Protein AF-A0A357MIZ5-F1 (afdb_monomer_lite)

Radius of gyration: 14.32 Å; chains: 1; bounding box: 28×31×38 Å

pLDDT: mean 71.86, std 13.56, range [48.91, 88.81]

Sequence (49 aa):
TLERWRWTGEGPKFIKLGGRVIYRFEDVEAFEAERIRGADGEPHRPMSA

Secondary structure (DSSP, 8-state):
-HHHHHHH--S--EEEETTEEEE-HHHHHHHHHHHHHHS----------

Structure (mmCIF, N/CA/C/O backbone):
data_AF-A0A357MIZ5-F1
#
_entry.id   AF-A0A357MIZ5-F1
#
loop_
_atom_site.group_PDB
_atom_site.id
_atom_site.type_symbol
_atom_site.label_atom_id
_atom_site.label_alt_id
_atom_site.label_comp_id
_atom_site.label_asym_id
_atom_site.label_entity_id
_atom_site.label_seq_id
_atom_site.pdbx_PDB_ins_code
_atom_site.Cartn_x
_atom_site.Cartn_y
_atom_site.Cartn_z
_atom_site.occupancy
_atom_site.B_iso_or_equiv
_atom_site.auth_seq_id
_atom_site.auth_comp_id
_atom_site.auth_asym_id
_atom_site.auth_atom_id
_atom_site.pdbx_PDB_model_num
ATOM 1 N N . THR A 1 1 ? 11.994 -3.763 0.386 1.00 60.88 1 THR A N 1
ATOM 2 C CA . THR A 1 1 ? 11.192 -4.370 1.467 1.00 60.88 1 THR A CA 1
ATOM 3 C C . THR A 1 1 ? 9.997 -3.481 1.764 1.00 60.88 1 THR A C 1
ATOM 5 O O . THR A 1 1 ? 10.108 -2.269 1.602 1.00 60.88 1 THR A O 1
ATOM 8 N N . LEU A 1 2 ? 8.865 -4.065 2.178 1.00 63.38 2 LEU A N 1
ATOM 9 C CA . LEU A 1 2 ? 7.615 -3.355 2.524 1.00 63.38 2 LEU A CA 1
ATOM 10 C C . LEU A 1 2 ? 7.823 -2.208 3.531 1.00 63.38 2 LEU A C 1
ATOM 12 O O . LEU A 1 2 ? 7.127 -1.198 3.483 1.00 63.38 2 LEU A O 1
ATOM 16 N N . GLU A 1 3 ? 8.815 -2.345 4.410 1.00 67.25 3 GLU A N 1
ATOM 17 C CA . GLU A 1 3 ? 9.218 -1.321 5.377 1.00 67.25 3 GLU A CA 1
ATOM 18 C C . GLU A 1 3 ? 9.702 -0.024 4.709 1.00 67.25 3 GLU A C 1
ATOM 20 O O . GLU A 1 3 ? 9.373 1.062 5.182 1.00 67.25 3 GLU A O 1
ATOM 25 N N . ARG A 1 4 ? 10.408 -0.114 3.570 1.00 67.56 4 ARG A N 1
ATOM 26 C CA . ARG A 1 4 ? 10.922 1.055 2.836 1.00 67.56 4 ARG A CA 1
ATOM 27 C C . ARG A 1 4 ? 9.789 1.868 2.213 1.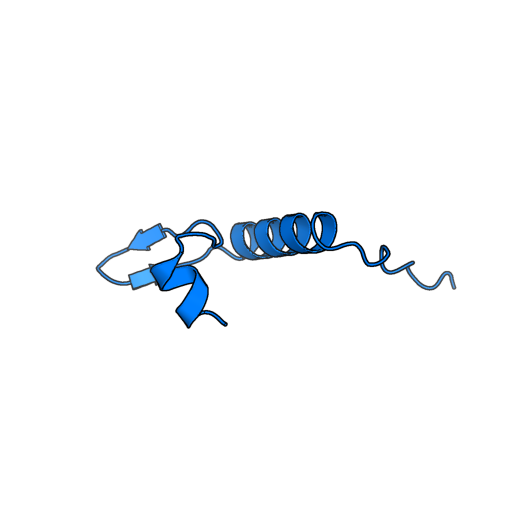00 67.56 4 ARG A C 1
ATOM 29 O O . ARG A 1 4 ? 9.736 3.079 2.386 1.00 67.56 4 ARG A O 1
ATOM 36 N N . TRP A 1 5 ? 8.843 1.203 1.550 1.00 71.19 5 TRP A N 1
ATOM 37 C CA . TRP A 1 5 ? 7.702 1.868 0.901 1.00 71.19 5 TRP A CA 1
ATOM 38 C C . TRP A 1 5 ? 6.825 2.624 1.897 1.00 71.19 5 TRP A C 1
ATOM 40 O O . TRP A 1 5 ? 6.302 3.691 1.585 1.00 71.19 5 TRP A O 1
ATOM 50 N N . ARG A 1 6 ? 6.740 2.122 3.133 1.00 67.62 6 ARG A N 1
ATOM 51 C CA . ARG A 1 6 ? 5.993 2.758 4.222 1.00 67.62 6 ARG A CA 1
ATOM 52 C C . ARG A 1 6 ? 6.545 4.127 4.632 1.00 67.62 6 ARG A C 1
ATOM 54 O O . ARG A 1 6 ? 5.779 4.942 5.133 1.00 67.62 6 ARG A O 1
ATOM 61 N N . TRP A 1 7 ? 7.841 4.364 4.429 1.00 64.69 7 TRP A N 1
ATOM 62 C CA . TRP A 1 7 ? 8.519 5.623 4.761 1.00 64.69 7 TRP A CA 1
ATOM 63 C C . TRP A 1 7 ? 8.701 6.537 3.552 1.00 64.69 7 TRP A C 1
ATOM 65 O O . TRP A 1 7 ? 8.573 7.749 3.677 1.00 64.69 7 TRP A O 1
ATOM 75 N N . THR A 1 8 ? 9.005 5.971 2.383 1.00 71.31 8 THR A N 1
ATOM 76 C CA . THR A 1 8 ? 9.299 6.755 1.173 1.00 71.31 8 THR A CA 1
ATOM 77 C C . THR A 1 8 ? 8.030 7.185 0.428 1.00 71.31 8 THR A C 1
ATOM 79 O O . THR A 1 8 ? 8.096 8.059 -0.427 1.00 71.31 8 THR A O 1
ATOM 82 N N . GLY A 1 9 ? 6.872 6.578 0.724 1.00 69.88 9 GLY A N 1
ATOM 83 C CA . GLY A 1 9 ? 5.627 6.812 -0.024 1.00 69.88 9 GLY A CA 1
ATOM 84 C C . GLY A 1 9 ? 5.653 6.239 -1.446 1.00 69.88 9 GLY A C 1
ATOM 85 O O . GLY A 1 9 ? 4.741 6.464 -2.232 1.00 69.88 9 GLY A O 1
ATOM 86 N N . GLU A 1 10 ? 6.700 5.487 -1.771 1.00 69.25 10 GLU A N 1
ATOM 87 C CA . GLU A 1 10 ? 6.976 4.946 -3.093 1.00 69.25 10 GLU A CA 1
ATOM 88 C C . GLU A 1 10 ? 6.507 3.486 -3.109 1.00 69.25 10 GLU A C 1
ATOM 90 O O . GLU A 1 10 ? 7.285 2.574 -2.840 1.00 69.25 10 GLU A O 1
ATOM 95 N N . GLY A 1 11 ? 5.204 3.270 -3.304 1.00 77.12 11 GLY A N 1
ATOM 96 C CA . GLY A 1 11 ? 4.561 1.955 -3.234 1.00 77.12 11 GLY A CA 1
ATOM 97 C C . GLY A 1 11 ? 3.262 1.884 -4.049 1.00 77.12 11 GLY A C 1
ATOM 98 O O . GLY A 1 11 ? 2.770 2.920 -4.503 1.00 77.12 11 GLY A O 1
ATOM 99 N N . PRO A 1 12 ? 2.695 0.678 -4.230 1.00 83.19 12 PRO A N 1
ATOM 100 C CA . PRO A 1 12 ? 1.436 0.492 -4.943 1.00 83.19 12 PR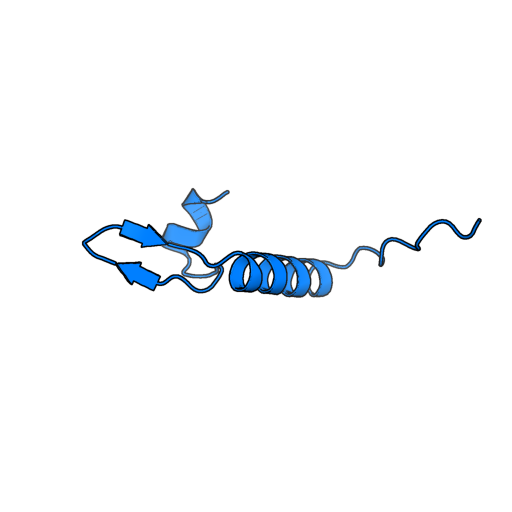O A CA 1
ATOM 101 C C . PRO A 1 12 ? 0.289 1.222 -4.246 1.00 83.19 12 PRO A C 1
ATOM 103 O O . PRO A 1 12 ? 0.304 1.426 -3.024 1.00 83.19 12 PRO A O 1
ATOM 106 N N . LYS A 1 13 ? -0.729 1.607 -5.023 1.00 84.56 13 LYS A N 1
ATOM 107 C CA . LYS A 1 13 ? -1.907 2.283 -4.473 1.00 84.56 13 LYS A CA 1
ATOM 108 C C . LYS A 1 13 ? -2.554 1.409 -3.407 1.00 84.56 13 LYS A C 1
ATOM 110 O O . LYS A 1 13 ? -2.753 0.208 -3.582 1.00 84.56 13 LYS A O 1
ATOM 115 N N . PHE A 1 14 ? -2.899 2.045 -2.296 1.00 84.06 14 PHE A N 1
ATOM 116 C CA . PHE A 1 14 ? -3.562 1.386 -1.188 1.00 84.06 1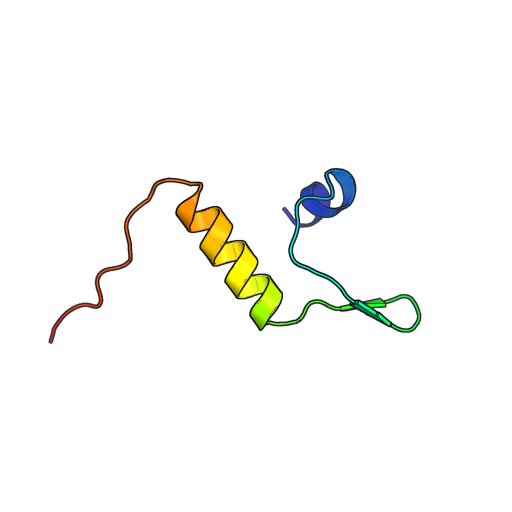4 PHE A CA 1
ATOM 117 C C . PHE A 1 14 ? -4.896 2.044 -0.873 1.00 84.06 14 PHE A C 1
ATOM 119 O O . PHE A 1 14 ? -5.084 3.252 -1.029 1.00 84.06 14 PHE A O 1
ATOM 126 N N . ILE A 1 15 ? -5.812 1.232 -0.361 1.00 86.19 15 ILE A N 1
ATOM 127 C CA . ILE A 1 15 ? -7.119 1.661 0.115 1.00 86.19 15 ILE A CA 1
ATOM 128 C C . ILE A 1 15 ? -7.139 1.468 1.626 1.00 86.19 15 ILE A C 1
ATOM 130 O O . ILE A 1 15 ? -6.812 0.396 2.144 1.00 86.19 15 ILE A O 1
ATOM 134 N N . LYS A 1 16 ? -7.514 2.523 2.352 1.00 86.19 16 LYS A N 1
ATOM 135 C CA . LYS A 1 16 ? -7.643 2.474 3.808 1.00 86.19 16 LYS A CA 1
ATOM 136 C C . LYS A 1 16 ? -9.080 2.120 4.173 1.00 86.19 16 LYS A C 1
ATOM 138 O O . LYS A 1 16 ? -9.976 2.943 4.012 1.00 86.19 16 LYS A O 1
ATOM 143 N N . LEU A 1 17 ? -9.290 0.911 4.686 1.00 88.81 17 LEU A N 1
ATOM 144 C CA . LEU A 1 17 ? -10.607 0.418 5.085 1.00 88.81 17 LEU A CA 1
ATOM 145 C C . LEU A 1 17 ? -10.577 0.015 6.562 1.00 88.81 17 LEU A C 1
ATOM 147 O O . LEU A 1 17 ? -9.879 -0.924 6.941 1.00 88.81 17 LEU A O 1
ATOM 151 N N . GLY A 1 18 ? -11.292 0.759 7.412 1.00 85.38 18 GLY A N 1
ATOM 152 C CA . GLY A 1 18 ? -11.453 0.421 8.835 1.00 85.38 18 GLY A CA 1
ATOM 153 C C . GLY A 1 18 ? -10.139 0.258 9.612 1.00 85.38 18 GLY A C 1
ATOM 154 O O . GLY A 1 18 ? -10.026 -0.624 10.455 1.00 85.38 18 GLY A O 1
ATOM 155 N N . GLY A 1 19 ? -9.112 1.051 9.291 1.00 88.81 19 GLY A N 1
ATOM 156 C CA . GLY A 1 19 ? -7.791 0.962 9.931 1.00 88.81 19 GLY A CA 1
ATOM 157 C C . GLY A 1 19 ? -6.838 -0.066 9.313 1.00 88.81 19 GLY A C 1
ATOM 158 O O . GLY A 1 19 ? -5.685 -0.145 9.731 1.00 88.81 19 GLY A O 1
ATOM 159 N N . ARG A 1 20 ? -7.270 -0.806 8.285 1.00 85.56 20 ARG A N 1
ATOM 160 C CA . ARG A 1 20 ? -6.409 -1.695 7.496 1.00 85.56 20 ARG A CA 1
ATOM 161 C C . ARG A 1 20 ? -6.013 -1.032 6.184 1.00 85.56 20 ARG A C 1
ATOM 163 O O . ARG A 1 20 ? -6.788 -0.283 5.592 1.00 85.56 20 ARG A O 1
ATOM 170 N N . VAL A 1 21 ? -4.792 -1.316 5.750 1.00 85.62 21 VAL A N 1
ATOM 171 C CA . VAL A 1 21 ? -4.262 -0.934 4.440 1.00 85.62 21 VAL A CA 1
ATOM 172 C C . VAL A 1 21 ? -4.421 -2.149 3.540 1.00 85.62 21 VAL A C 1
ATOM 174 O O . VAL A 1 21 ? -3.815 -3.186 3.807 1.00 85.62 21 VAL A O 1
ATOM 177 N N . ILE A 1 22 ? -5.278 -2.038 2.530 1.00 86.38 22 ILE A N 1
ATOM 178 C CA . ILE A 1 22 ? -5.529 -3.096 1.552 1.00 86.38 22 ILE A CA 1
ATOM 179 C C . ILE A 1 22 ? -4.926 -2.653 0.226 1.00 86.38 22 ILE A C 1
ATOM 181 O O . ILE A 1 22 ? -5.135 -1.521 -0.207 1.00 86.38 22 ILE A O 1
ATOM 185 N N . TYR A 1 23 ? -4.200 -3.559 -0.412 1.00 86.06 23 TYR A N 1
ATOM 186 C CA . TYR A 1 23 ? -3.712 -3.385 -1.771 1.00 86.06 23 TYR A CA 1
ATOM 187 C C . TYR A 1 23 ? -4.593 -4.201 -2.706 1.00 86.06 23 TYR A C 1
ATOM 189 O O . TYR A 1 23 ? -4.946 -5.339 -2.384 1.00 86.06 23 TYR A O 1
ATOM 197 N N . ARG A 1 24 ? -4.966 -3.628 -3.851 1.00 87.06 24 ARG A N 1
ATOM 198 C CA . ARG A 1 24 ? -5.561 -4.429 -4.921 1.00 87.06 24 ARG A CA 1
ATOM 199 C C . ARG A 1 24 ? -4.445 -5.153 -5.647 1.00 87.06 24 ARG A C 1
ATOM 201 O O . ARG A 1 24 ? -3.378 -4.587 -5.847 1.00 87.06 24 ARG A O 1
ATOM 208 N N . PHE A 1 25 ? -4.724 -6.380 -6.062 1.00 84.50 25 PHE A N 1
ATOM 209 C CA . PHE A 1 25 ? -3.772 -7.180 -6.821 1.00 84.50 25 PHE A CA 1
ATOM 210 C C . PHE A 1 25 ? -3.302 -6.445 -8.088 1.00 84.50 25 PHE A C 1
ATOM 212 O O . PHE A 1 25 ? -2.108 -6.289 -8.292 1.00 84.50 25 PHE A O 1
ATOM 219 N N . GLU A 1 26 ? -4.239 -5.847 -8.828 1.00 85.69 26 GLU A N 1
ATOM 220 C CA . GLU A 1 26 ? -3.966 -5.056 -10.038 1.00 85.69 26 GLU A CA 1
ATOM 221 C C . GLU A 1 26 ? -3.029 -3.860 -9.785 1.00 85.69 26 GLU A C 1
ATOM 223 O O . GLU A 1 26 ? -2.155 -3.572 -10.597 1.00 85.69 26 GLU A O 1
ATOM 228 N N . ASP A 1 27 ? -3.185 -3.163 -8.652 1.00 84.69 27 ASP A N 1
ATOM 229 C CA . ASP A 1 27 ? -2.330 -2.022 -8.297 1.00 84.69 27 ASP A CA 1
ATOM 230 C C . ASP A 1 27 ? -0.911 -2.479 -7.915 1.00 84.69 27 ASP A C 1
ATOM 232 O O . ASP A 1 27 ? 0.054 -1.750 -8.144 1.00 84.69 27 ASP A O 1
ATOM 236 N N . VAL A 1 28 ? -0.778 -3.678 -7.336 1.00 83.06 28 VAL A N 1
ATOM 237 C CA . VAL A 1 28 ? 0.520 -4.289 -7.015 1.00 83.06 28 VAL A CA 1
ATOM 238 C C . VAL A 1 28 ? 1.218 -4.737 -8.295 1.00 83.06 28 VAL A C 1
ATOM 240 O O . VAL A 1 28 ? 2.360 -4.342 -8.508 1.00 83.06 28 VAL A O 1
ATOM 243 N N . GLU A 1 29 ? 0.518 -5.448 -9.183 1.00 86.00 29 GLU A N 1
ATOM 244 C CA . GLU A 1 29 ? 1.060 -5.873 -10.479 1.00 86.00 29 GLU A CA 1
ATOM 245 C C . GLU A 1 29 ? 1.489 -4.684 -11.343 1.00 86.00 29 GLU A C 1
ATOM 247 O O . GLU A 1 29 ? 2.576 -4.700 -11.917 1.00 86.00 29 GLU A O 1
ATOM 252 N N . ALA A 1 30 ? 0.674 -3.626 -11.418 1.00 83.75 30 ALA A N 1
ATOM 253 C CA . ALA A 1 30 ? 1.019 -2.424 -12.173 1.00 83.75 30 ALA A CA 1
ATOM 254 C C . ALA A 1 30 ? 2.263 -1.733 -11.598 1.00 83.75 30 ALA A C 1
ATOM 256 O O . ALA A 1 30 ? 3.150 -1.327 -12.349 1.00 83.75 30 ALA A O 1
ATOM 257 N N . PHE A 1 31 ? 2.363 -1.652 -10.268 1.00 81.31 31 PHE A N 1
ATOM 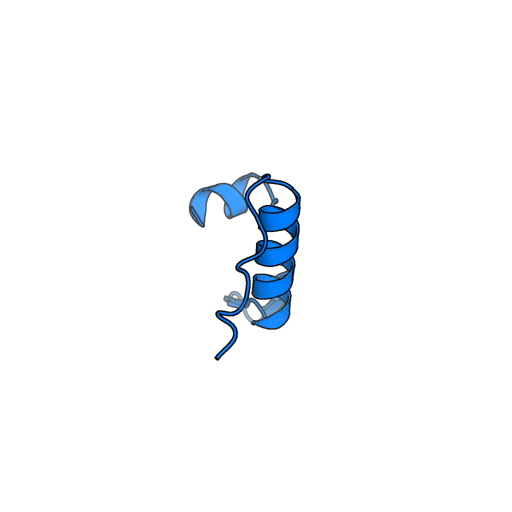258 C CA . PHE A 1 31 ? 3.531 -1.086 -9.602 1.00 81.31 31 PHE A CA 1
ATOM 259 C C . PHE A 1 31 ? 4.787 -1.937 -9.828 1.00 81.31 31 PHE A C 1
ATOM 261 O O . PHE A 1 31 ? 5.859 -1.390 -10.088 1.00 81.3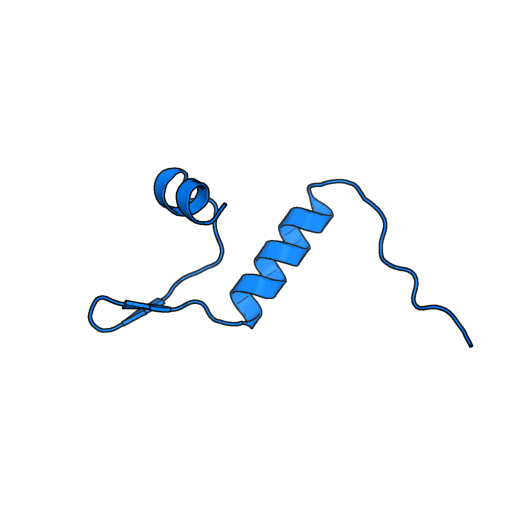1 31 PHE A O 1
ATOM 268 N N . GLU A 1 32 ? 4.675 -3.265 -9.773 1.00 80.12 32 GLU A N 1
ATOM 269 C CA . GLU A 1 32 ? 5.774 -4.174 -10.107 1.00 80.12 32 GLU A CA 1
ATOM 270 C C . GLU A 1 32 ? 6.181 -4.031 -11.576 1.00 80.12 32 GLU A C 1
ATOM 272 O O . GLU A 1 32 ? 7.366 -3.879 -11.858 1.00 80.12 32 GLU A O 1
ATOM 277 N N . ALA A 1 33 ? 5.227 -3.973 -12.505 1.00 79.81 33 ALA A N 1
ATOM 278 C CA . ALA A 1 33 ? 5.490 -3.803 -13.931 1.00 79.81 33 ALA A CA 1
ATOM 279 C C . ALA A 1 33 ? 6.146 -2.450 -14.263 1.00 79.81 33 ALA A C 1
ATOM 281 O O . ALA A 1 33 ? 7.081 -2.402 -15.064 1.00 79.81 33 ALA A O 1
ATOM 282 N N . GLU A 1 34 ? 5.704 -1.351 -13.643 1.00 76.12 34 GLU A N 1
ATOM 283 C CA . GLU A 1 34 ? 6.342 -0.036 -13.787 1.00 76.12 34 GLU A CA 1
ATOM 284 C C . GLU A 1 34 ? 7.755 -0.025 -13.196 1.00 76.12 34 GLU A C 1
ATOM 286 O O . GLU A 1 34 ? 8.678 0.518 -13.807 1.00 76.12 34 GLU A O 1
ATOM 291 N N . ARG A 1 35 ? 7.963 -0.662 -12.037 1.00 72.38 35 ARG A N 1
ATOM 292 C CA . ARG A 1 35 ? 9.287 -0.749 -11.402 1.00 72.38 35 ARG A CA 1
ATOM 293 C C . ARG A 1 35 ? 10.244 -1.659 -12.160 1.00 72.38 35 ARG A C 1
ATOM 295 O O . ARG A 1 35 ? 11.417 -1.316 -12.248 1.00 72.38 35 ARG A O 1
ATOM 302 N N . ILE A 1 36 ? 9.756 -2.754 -12.739 1.00 67.44 36 ILE A N 1
ATOM 303 C CA . ILE A 1 36 ? 10.521 -3.632 -13.634 1.00 67.44 36 ILE A CA 1
ATOM 304 C C . ILE A 1 36 ? 10.846 -2.903 -14.943 1.00 67.44 36 ILE A C 1
ATOM 306 O O . ILE A 1 36 ? 11.937 -3.055 -15.470 1.00 67.44 36 ILE A O 1
ATOM 310 N N . ARG A 1 37 ? 9.955 -2.051 -15.466 1.00 61.69 37 ARG A N 1
ATOM 311 C CA . ARG A 1 37 ? 10.275 -1.224 -16.644 1.00 61.69 37 ARG A CA 1
ATOM 312 C C . ARG A 1 37 ? 11.264 -0.096 -16.353 1.00 61.69 37 ARG A C 1
ATOM 314 O O . ARG A 1 37 ? 11.999 0.294 -17.253 1.00 61.69 37 ARG A O 1
ATOM 321 N N . GLY A 1 38 ? 11.273 0.440 -15.133 1.00 53.59 38 GLY A N 1
ATOM 322 C CA . GLY A 1 38 ? 12.245 1.447 -14.695 1.00 53.59 38 GLY A CA 1
ATOM 323 C C . GLY A 1 38 ? 13.598 0.866 -14.266 1.00 53.59 38 GLY A C 1
ATOM 324 O O . GLY A 1 38 ? 14.596 1.583 -14.274 1.00 53.59 38 GLY A O 1
ATOM 325 N N . ALA A 1 39 ? 13.640 -0.417 -13.901 1.00 52.59 39 ALA A N 1
ATOM 326 C CA . ALA A 1 39 ? 14.847 -1.178 -13.610 1.00 52.59 39 ALA A CA 1
ATOM 327 C C . ALA A 1 39 ? 15.132 -2.109 -14.793 1.00 52.59 39 ALA A C 1
ATOM 329 O O . ALA A 1 39 ? 14.683 -3.245 -14.803 1.00 52.59 39 ALA A O 1
ATOM 330 N N . ASP A 1 40 ? 15.828 -1.586 -15.801 1.00 50.28 40 ASP A N 1
ATOM 331 C CA . ASP A 1 40 ? 16.386 -2.330 -16.937 1.00 50.28 40 ASP A CA 1
ATOM 332 C C . ASP A 1 40 ? 16.661 -3.818 -16.624 1.00 50.28 40 ASP A C 1
ATOM 334 O O . ASP A 1 40 ? 17.406 -4.144 -15.697 1.00 50.28 40 ASP A O 1
ATOM 338 N N . GLY A 1 41 ? 16.016 -4.718 -17.370 1.00 50.38 41 GLY A N 1
ATOM 339 C CA . GLY A 1 41 ? 16.191 -6.154 -17.178 1.00 50.38 41 GLY A CA 1
ATOM 340 C C . GLY A 1 41 ? 15.188 -7.032 -17.918 1.00 50.38 41 GLY A C 1
ATOM 341 O O . GLY A 1 41 ? 14.528 -7.841 -17.285 1.00 50.38 41 GLY A O 1
ATOM 342 N N . GLU A 1 42 ? 15.099 -6.856 -19.240 1.00 49.66 42 GLU A N 1
ATOM 343 C CA . GLU A 1 42 ? 14.661 -7.850 -20.237 1.00 49.66 42 GLU A CA 1
ATOM 344 C C . GLU A 1 42 ? 13.250 -8.486 -20.078 1.00 49.66 42 GLU A C 1
ATOM 346 O O . GLU A 1 42 ? 12.976 -9.224 -19.131 1.00 49.66 42 GLU A O 1
ATOM 351 N N . PRO A 1 43 ? 12.318 -8.285 -21.038 1.00 50.53 43 PRO A N 1
ATOM 352 C CA . PRO A 1 43 ? 11.030 -8.966 -20.994 1.00 50.53 43 PRO A CA 1
ATOM 353 C C . PRO A 1 43 ? 11.258 -10.477 -21.104 1.00 50.53 43 PRO A C 1
ATOM 355 O O . PRO A 1 43 ? 11.853 -10.950 -22.073 1.00 50.53 43 PRO A O 1
ATOM 358 N N . HIS A 1 44 ? 10.756 -11.228 -20.119 1.00 55.44 44 HIS A N 1
ATOM 359 C CA . HIS A 1 44 ? 10.667 -12.685 -20.157 1.00 55.44 44 HIS A CA 1
ATOM 360 C C . HIS A 1 44 ? 9.988 -13.107 -21.464 1.00 55.44 44 HIS A C 1
ATOM 362 O O . HIS A 1 44 ? 8.771 -13.012 -21.630 1.00 55.44 44 HIS A O 1
ATOM 368 N N . ARG A 1 45 ? 10.817 -13.524 -22.421 1.00 53.50 45 ARG A N 1
ATOM 369 C CA . ARG A 1 45 ? 10.405 -14.093 -23.695 1.00 53.50 45 ARG A CA 1
ATOM 370 C C . ARG A 1 45 ? 9.606 -15.359 -23.379 1.00 53.50 45 ARG A C 1
ATOM 372 O O . ARG A 1 45 ? 10.195 -16.275 -22.803 1.00 53.50 45 ARG A O 1
ATOM 379 N N . PRO A 1 46 ? 8.309 -15.453 -23.729 1.00 55.34 46 PRO A N 1
ATOM 380 C CA . PRO A 1 46 ? 7.606 -16.717 -23.590 1.00 55.34 46 PRO A CA 1
ATOM 381 C C . PRO A 1 46 ? 8.339 -17.735 -24.466 1.00 55.34 46 PRO A C 1
ATOM 383 O O . PRO A 1 46 ? 8.522 -17.505 -25.667 1.00 55.34 46 PRO A O 1
ATOM 386 N N . MET A 1 47 ? 8.827 -18.816 -23.849 1.00 54.44 47 MET A N 1
ATOM 387 C CA . MET A 1 47 ? 9.385 -19.964 -24.561 1.00 54.44 47 MET A CA 1
ATOM 388 C C . MET A 1 47 ? 8.370 -20.385 -25.625 1.00 54.44 47 MET A C 1
ATOM 390 O O . MET A 1 47 ? 7.278 -20.850 -25.309 1.00 54.44 47 MET A O 1
ATOM 394 N N . SER A 1 48 ? 8.714 -20.130 -26.887 1.00 51.81 48 SER A N 1
ATOM 395 C CA . SER A 1 48 ? 7.952 -20.615 -28.030 1.00 51.81 48 SER A CA 1
ATOM 396 C C . SER A 1 48 ? 8.127 -22.130 -28.086 1.00 51.81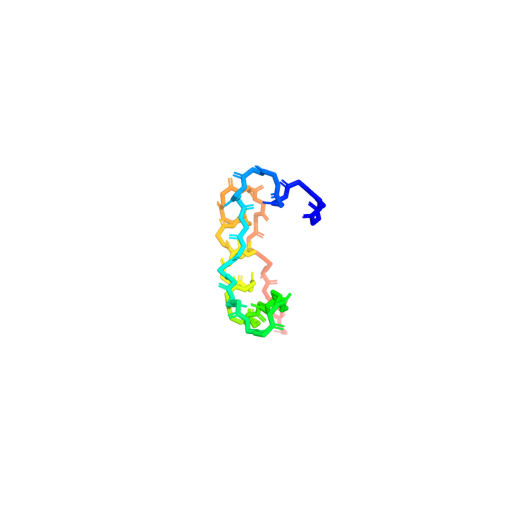 48 SER A C 1
ATOM 398 O O . SER A 1 48 ? 9.260 -22.610 -28.024 1.00 51.81 48 SER A O 1
ATOM 400 N N . ALA A 1 49 ? 6.996 -22.834 -28.113 1.00 48.91 49 ALA A N 1
ATOM 401 C CA . ALA A 1 49 ? 6.901 -24.270 -28.350 1.00 48.91 49 ALA A CA 1
ATOM 402 C C . ALA A 1 49 ? 7.299 -24.635 -29.787 1.00 48.91 49 ALA A C 1
ATOM 404 O O . ALA A 1 49 ? 7.144 -23.764 -30.677 1.00 48.91 49 ALA A O 1
#

Foldseek 3Di:
DVVVCVPPVLAFDWDQDPNDTDHDPVSRVVSVVVVCVVVDDDDPDPPDD